Protein AF-A0A7Y7SWF0-F1 (afdb_monomer_lite)

Radius of gyration: 16.24 Å; chains: 1; bounding box: 45×38×37 Å

Sequence (111 aa):
AWPTQSFSLLRASLLADGRAIPLLSLIAEGDKLGNPDLQNRFLDDLAGCMGDRKVTIVTDAGFRREWFNRVQSHGWHFIGRLRGNGVLKLAGTEEWVTPGQLKAGTTPRCA

Foldseek 3Di:
DPPLPQKDKDWQFDCDPNDTHTDDIDIDGSVCQQPLVSLLVRVVVVLVVQDPDAAEAEEEEDHDPSNQVSCVVSVYHYDYDYDDQDWDDFPPGPDTDGPVQWDDDPGTDGD

pLDDT: mean 87.72, std 10.78, range [45.38, 97.62]

Structure (mmCIF, N/CA/C/O backbone):
data_AF-A0A7Y7SWF0-F1
#
_entry.id   AF-A0A7Y7SWF0-F1
#
loop_
_atom_site.group_PDB
_atom_site.id
_atom_site.type_symbol
_atom_site.label_atom_id
_atom_site.label_alt_id
_atom_site.label_comp_id
_atom_site.label_asym_id
_atom_site.label_entity_id
_atom_site.label_seq_id
_atom_site.pdbx_PDB_ins_code
_atom_site.Cartn_x
_atom_site.Cartn_y
_atom_site.Cartn_z
_atom_site.occupancy
_atom_site.B_iso_or_equiv
_atom_site.auth_seq_id
_atom_site.auth_comp_id
_atom_site.auth_asym_id
_atom_site.auth_atom_id
_atom_site.pdbx_PDB_model_num
ATOM 1 N N . ALA A 1 1 ? 25.012 18.266 3.990 1.00 45.38 1 ALA A N 1
ATOM 2 C CA . ALA A 1 1 ? 23.682 18.036 3.396 1.00 45.38 1 ALA A CA 1
ATOM 3 C C . ALA A 1 1 ? 23.507 16.534 3.245 1.00 45.38 1 ALA A C 1
ATOM 5 O O . ALA A 1 1 ? 24.402 15.905 2.693 1.00 45.38 1 ALA A O 1
ATOM 6 N N . TRP A 1 2 ? 22.445 15.949 3.805 1.00 45.97 2 TRP A N 1
ATOM 7 C CA . TRP A 1 2 ? 22.111 14.546 3.533 1.00 45.97 2 TRP A CA 1
ATOM 8 C C . TRP A 1 2 ? 21.960 14.377 2.016 1.00 45.97 2 TRP A C 1
ATOM 10 O O . TRP A 1 2 ? 21.397 15.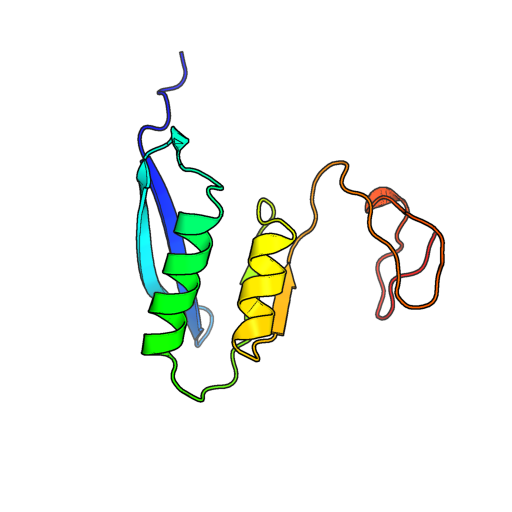284 1.397 1.00 45.97 2 TRP A O 1
ATOM 20 N N . PRO A 1 3 ? 22.495 13.308 1.400 1.00 50.22 3 PRO A N 1
ATOM 21 C CA . PRO A 1 3 ? 22.382 13.148 -0.041 1.00 50.22 3 PRO A CA 1
ATOM 22 C C . PRO A 1 3 ? 20.898 13.172 -0.401 1.00 50.22 3 PRO A C 1
ATOM 24 O O . PRO A 1 3 ? 20.093 12.480 0.227 1.00 50.22 3 PRO A O 1
ATOM 27 N N . THR A 1 4 ? 20.531 14.009 -1.371 1.00 60.16 4 THR A N 1
ATOM 28 C CA . THR A 1 4 ? 19.211 13.949 -1.992 1.00 60.16 4 THR A CA 1
ATOM 29 C C . THR A 1 4 ? 19.032 12.514 -2.461 1.00 60.16 4 THR A C 1
ATOM 31 O O . THR A 1 4 ? 19.821 12.016 -3.263 1.00 60.16 4 THR A O 1
ATOM 34 N N . GLN A 1 5 ? 18.068 11.808 -1.872 1.00 67.56 5 GLN A N 1
ATOM 35 C CA . GLN A 1 5 ? 17.834 10.398 -2.144 1.00 67.56 5 GLN A CA 1
ATOM 36 C C . GLN A 1 5 ? 17.379 10.293 -3.602 1.00 67.56 5 GLN A C 1
ATOM 38 O O . GLN A 1 5 ? 16.209 10.475 -3.910 1.00 67.56 5 GLN A O 1
ATOM 43 N N . SER A 1 6 ? 18.336 10.127 -4.519 1.00 82.88 6 SER A N 1
ATOM 44 C CA . SER A 1 6 ? 18.106 10.340 -5.954 1.00 82.88 6 SER A CA 1
ATOM 45 C C . SER A 1 6 ? 17.151 9.300 -6.530 1.00 82.88 6 SER A C 1
ATOM 47 O O . SER A 1 6 ? 16.503 9.548 -7.542 1.00 82.88 6 SER A O 1
ATOM 49 N N . PHE A 1 7 ? 17.029 8.164 -5.841 1.00 86.12 7 PHE A N 1
ATOM 50 C CA . PHE A 1 7 ? 16.137 7.078 -6.190 1.00 86.12 7 PHE A CA 1
ATOM 51 C C . PHE A 1 7 ? 15.451 6.505 -4.954 1.00 86.12 7 PHE A C 1
ATOM 53 O O . PHE A 1 7 ? 16.019 6.457 -3.861 1.00 86.12 7 PHE A O 1
ATOM 60 N N . SER A 1 8 ? 14.233 6.028 -5.162 1.00 87.25 8 SER A N 1
ATOM 61 C CA . SER A 1 8 ? 13.418 5.288 -4.208 1.00 87.25 8 SER A CA 1
ATOM 62 C C . SER A 1 8 ? 13.029 3.932 -4.795 1.00 87.25 8 SER A C 1
ATOM 64 O O . SER A 1 8 ? 12.948 3.774 -6.011 1.00 87.25 8 SER A O 1
ATOM 66 N N . LEU A 1 9 ? 12.774 2.945 -3.936 1.00 90.31 9 LEU A N 1
ATOM 67 C CA . LEU A 1 9 ? 12.368 1.599 -4.340 1.00 90.31 9 LEU A CA 1
ATOM 68 C C . LEU A 1 9 ? 10.955 1.302 -3.836 1.00 90.31 9 LEU A C 1
ATOM 70 O O . LEU A 1 9 ? 10.708 1.340 -2.632 1.00 90.31 9 LEU A O 1
ATOM 74 N N . LEU A 1 10 ? 10.066 0.919 -4.749 1.00 92.69 10 LEU A N 1
ATOM 75 C CA . LEU A 1 10 ? 8.798 0.270 -4.432 1.00 92.69 10 LEU A CA 1
ATOM 76 C C . LEU A 1 10 ? 8.939 -1.230 -4.711 1.00 92.69 10 LEU A C 1
ATOM 78 O O . LEU A 1 10 ? 9.291 -1.630 -5.819 1.00 92.69 10 LEU A O 1
ATOM 82 N N . ARG A 1 11 ? 8.710 -2.070 -3.698 1.00 95.19 11 ARG A N 1
ATOM 83 C CA . ARG A 1 11 ? 8.869 -3.525 -3.802 1.00 95.19 11 ARG A CA 1
ATOM 84 C C . ARG A 1 11 ? 7.689 -4.252 -3.178 1.00 95.19 11 ARG A C 1
ATOM 86 O O . ARG A 1 11 ? 7.284 -3.939 -2.063 1.00 95.19 11 ARG A O 1
ATOM 93 N N . ALA A 1 12 ? 7.225 -5.277 -3.880 1.00 96.19 12 ALA A N 1
ATOM 94 C CA . ALA A 1 12 ? 6.291 -6.267 -3.380 1.00 96.19 12 ALA A CA 1
ATOM 95 C C . ALA A 1 12 ? 7.047 -7.577 -3.176 1.00 96.19 12 ALA A C 1
ATOM 97 O O . ALA A 1 12 ? 7.774 -8.035 -4.064 1.00 96.19 12 ALA A O 1
ATOM 98 N N . SER A 1 13 ? 6.860 -8.171 -2.004 1.00 96.69 13 SER A N 1
ATOM 99 C CA . SER A 1 13 ? 7.432 -9.463 -1.652 1.00 96.69 13 SER A CA 1
ATOM 100 C C . SER A 1 13 ? 6.334 -10.379 -1.132 1.00 96.69 13 SER A C 1
ATOM 102 O O . SER A 1 13 ? 5.484 -9.952 -0.352 1.00 96.69 13 SER A O 1
ATOM 104 N N . LEU A 1 14 ? 6.377 -11.644 -1.533 1.00 95.56 14 LEU A N 1
ATOM 105 C CA . LEU A 1 14 ? 5.561 -12.702 -0.961 1.00 95.56 14 LEU A CA 1
ATOM 106 C C . LEU A 1 14 ? 6.134 -13.094 0.399 1.00 95.56 14 LEU A C 1
ATOM 108 O O . LEU A 1 14 ? 7.316 -13.422 0.503 1.00 95.56 14 LEU A O 1
ATOM 112 N N . LEU A 1 15 ? 5.293 -13.096 1.429 1.00 94.56 15 LEU A N 1
ATOM 113 C CA . LEU A 1 15 ? 5.642 -13.710 2.705 1.00 94.56 15 LEU A CA 1
ATOM 114 C C . LEU A 1 15 ? 5.441 -15.222 2.593 1.00 94.56 15 LEU A C 1
ATOM 116 O O . LEU A 1 15 ? 4.318 -15.692 2.427 1.00 94.56 15 LEU A O 1
ATOM 120 N N . ALA A 1 16 ? 6.533 -15.972 2.675 1.00 93.19 16 ALA A N 1
ATOM 121 C CA . ALA A 1 16 ? 6.532 -17.426 2.622 1.00 93.19 16 ALA A CA 1
ATOM 122 C C . ALA A 1 16 ? 7.551 -17.964 3.626 1.00 93.19 16 ALA A C 1
ATOM 124 O O . ALA A 1 16 ? 8.720 -17.587 3.579 1.00 93.19 16 ALA A O 1
ATOM 125 N N . ASP A 1 17 ? 7.099 -18.823 4.540 1.00 92.31 17 ASP A N 1
ATOM 126 C CA . ASP A 1 17 ? 7.953 -19.497 5.530 1.00 92.31 17 ASP A CA 1
ATOM 127 C C . ASP A 1 17 ? 8.867 -18.534 6.322 1.00 92.31 17 ASP A C 1
ATOM 129 O O . ASP A 1 17 ? 10.084 -18.689 6.409 1.00 92.31 17 ASP A O 1
ATOM 133 N N . GLY A 1 18 ? 8.284 -17.434 6.816 1.00 91.94 18 GLY A N 1
ATOM 134 C CA . GLY A 1 18 ? 9.012 -16.397 7.560 1.00 91.94 18 GLY A CA 1
ATOM 135 C C . GLY A 1 18 ? 9.972 -15.543 6.720 1.00 91.94 18 GLY A C 1
ATOM 136 O O . GLY A 1 18 ? 10.671 -14.692 7.268 1.00 91.94 18 GLY A O 1
ATOM 137 N N . ARG A 1 19 ? 10.012 -15.732 5.397 1.00 93.06 19 ARG A N 1
ATOM 138 C CA . ARG A 1 19 ? 10.873 -14.990 4.469 1.00 93.06 19 ARG A CA 1
ATOM 139 C C . ARG A 1 19 ? 10.053 -14.087 3.561 1.00 93.06 19 ARG A C 1
ATOM 141 O O . ARG A 1 19 ? 8.919 -14.396 3.207 1.00 93.06 19 ARG A O 1
ATOM 148 N N . ALA A 1 20 ? 10.664 -12.982 3.147 1.00 94.88 20 ALA A N 1
ATOM 149 C CA . ALA A 1 20 ? 10.124 -12.099 2.123 1.00 94.88 20 ALA A CA 1
ATOM 150 C C . ALA A 1 20 ? 10.784 -12.426 0.776 1.00 94.88 20 ALA A C 1
ATOM 152 O O . ALA A 1 20 ? 11.947 -12.090 0.558 1.00 94.88 20 ALA A O 1
ATOM 153 N N . ILE A 1 21 ? 10.046 -13.077 -0.122 1.00 95.69 21 ILE A N 1
ATOM 154 C CA . ILE A 1 21 ? 10.498 -13.426 -1.474 1.00 95.69 21 ILE A CA 1
ATOM 155 C C . ILE A 1 21 ? 10.085 -12.296 -2.426 1.00 95.69 21 ILE A C 1
ATOM 157 O O . ILE A 1 21 ? 8.886 -12.104 -2.626 1.00 95.69 21 ILE A O 1
ATOM 161 N N . PRO A 1 22 ? 11.020 -11.526 -3.011 1.00 95.62 22 PRO A N 1
ATOM 162 C CA . PRO A 1 22 ? 10.669 -10.436 -3.917 1.00 95.62 22 PRO A CA 1
ATOM 163 C C . PRO A 1 22 ? 9.922 -10.951 -5.152 1.00 95.62 22 PRO A C 1
ATOM 165 O O . PRO A 1 22 ? 10.388 -11.880 -5.805 1.00 95.62 22 PRO A O 1
ATOM 168 N N . LEU A 1 23 ? 8.791 -10.325 -5.479 1.00 95.56 23 LEU A N 1
ATOM 169 C CA . LEU A 1 23 ? 8.013 -10.619 -6.688 1.00 95.56 23 LEU A CA 1
ATOM 170 C C . LEU A 1 23 ? 8.225 -9.550 -7.758 1.00 95.56 23 LEU A C 1
ATOM 172 O O . LEU A 1 23 ? 8.472 -9.864 -8.916 1.00 95.56 23 LEU A O 1
ATOM 176 N N . LEU A 1 24 ? 8.146 -8.280 -7.352 1.00 96.75 24 LEU A N 1
ATOM 177 C CA . LEU A 1 24 ? 8.250 -7.136 -8.250 1.00 96.75 24 LEU A CA 1
ATOM 178 C C . LEU A 1 24 ? 8.964 -5.981 -7.550 1.00 96.75 24 LEU A C 1
ATOM 180 O O . LEU A 1 24 ? 8.780 -5.741 -6.355 1.00 96.75 24 LEU A O 1
ATOM 184 N N . SER A 1 25 ? 9.811 -5.276 -8.293 1.00 95.88 25 SER A N 1
ATOM 185 C CA . SER A 1 25 ? 10.547 -4.101 -7.830 1.00 95.88 25 SER A CA 1
ATOM 186 C C . SER A 1 25 ? 10.497 -3.016 -8.892 1.00 95.88 25 SER A C 1
ATOM 188 O O . SER A 1 25 ? 10.728 -3.293 -10.063 1.00 95.88 25 SER A O 1
ATOM 190 N N . LEU A 1 26 ? 10.244 -1.786 -8.464 1.00 93.06 26 LEU A N 1
ATOM 191 C CA . LEU A 1 26 ? 10.227 -0.604 -9.309 1.00 93.06 26 LEU A CA 1
ATOM 192 C C . LEU A 1 26 ? 11.092 0.476 -8.669 1.00 93.06 26 LEU A C 1
ATOM 194 O O . LEU A 1 26 ? 10.867 0.873 -7.524 1.00 93.06 26 LEU A O 1
ATOM 198 N N . ILE A 1 27 ? 12.093 0.931 -9.415 1.00 91.81 27 ILE A N 1
ATOM 199 C CA . ILE A 1 27 ? 12.942 2.050 -9.017 1.00 91.81 27 ILE A CA 1
ATOM 200 C C . ILE A 1 27 ? 12.287 3.326 -9.540 1.00 91.81 27 ILE A C 1
ATOM 202 O O . ILE A 1 27 ? 12.004 3.445 -10.730 1.00 91.81 27 ILE A O 1
ATOM 206 N N . ALA A 1 28 ? 12.036 4.264 -8.638 1.00 87.50 28 ALA A N 1
ATOM 207 C CA . ALA A 1 28 ? 11.524 5.590 -8.933 1.00 87.50 28 ALA A CA 1
ATOM 208 C C . ALA A 1 28 ? 12.627 6.622 -8.703 1.00 87.50 28 ALA A C 1
ATOM 210 O O . ALA A 1 28 ? 13.442 6.466 -7.795 1.00 87.50 28 ALA A O 1
ATOM 211 N N . GLU A 1 29 ? 12.636 7.695 -9.483 1.00 86.44 29 GLU A N 1
ATOM 212 C CA . GLU A 1 29 ? 13.396 8.896 -9.129 1.00 86.44 29 GLU A CA 1
ATOM 213 C C . GLU A 1 29 ? 12.858 9.475 -7.809 1.00 86.44 29 GLU A C 1
ATOM 215 O O . GLU A 1 29 ? 11.684 9.301 -7.468 1.00 86.44 29 GLU A O 1
ATOM 220 N N . GLY A 1 30 ? 13.732 10.104 -7.021 1.00 77.94 30 GLY A N 1
ATOM 221 C CA . GLY A 1 30 ? 13.417 10.542 -5.657 1.00 77.94 30 GLY A CA 1
ATOM 222 C C . GLY A 1 30 ? 12.236 11.511 -5.559 1.00 77.94 30 GLY A C 1
ATOM 223 O O . GLY A 1 30 ? 11.471 11.457 -4.599 1.00 77.94 30 GLY A O 1
ATOM 224 N N . ASP A 1 31 ? 12.046 12.354 -6.571 1.00 78.69 31 ASP A N 1
ATOM 225 C CA . ASP A 1 31 ? 10.932 13.300 -6.695 1.00 78.69 31 ASP A CA 1
ATOM 226 C C . ASP A 1 31 ? 9.589 12.625 -7.029 1.00 78.69 31 ASP A C 1
ATOM 228 O O . ASP A 1 31 ? 8.527 13.191 -6.771 1.00 78.69 31 ASP A O 1
ATOM 232 N N . LYS A 1 32 ? 9.617 11.391 -7.543 1.00 79.62 32 LYS A N 1
ATOM 233 C CA . LYS A 1 32 ? 8.432 10.573 -7.850 1.00 79.62 32 LYS A CA 1
ATOM 234 C C . LYS A 1 32 ? 8.013 9.675 -6.687 1.00 79.62 32 LYS A C 1
ATOM 236 O O . LYS A 1 32 ? 7.076 8.882 -6.831 1.00 79.62 32 LYS A O 1
ATOM 241 N N . LEU A 1 33 ? 8.662 9.783 -5.525 1.00 79.50 33 LEU A N 1
ATOM 242 C CA . LEU A 1 33 ? 8.242 9.065 -4.327 1.00 79.50 33 LEU A CA 1
ATOM 243 C C . LEU A 1 33 ? 6.807 9.463 -3.952 1.00 79.50 33 LEU A C 1
ATOM 245 O O . LEU A 1 33 ? 6.505 10.627 -3.709 1.00 79.50 33 LEU A O 1
ATOM 249 N N . GLY A 1 34 ? 5.914 8.478 -3.882 1.00 81.31 34 GLY A N 1
ATOM 250 C CA . GLY A 1 34 ? 4.507 8.729 -3.567 1.00 81.31 34 GLY A CA 1
ATOM 251 C C . GLY A 1 34 ? 3.648 9.158 -4.760 1.00 81.31 34 GLY A C 1
ATOM 252 O O . GLY A 1 34 ? 2.476 9.466 -4.556 1.00 81.31 34 GLY A O 1
ATOM 253 N N . ASN A 1 35 ? 4.191 9.169 -5.984 1.00 89.50 35 ASN A N 1
ATOM 254 C CA . ASN A 1 35 ? 3.426 9.473 -7.190 1.00 89.50 35 ASN A CA 1
ATOM 255 C C . ASN A 1 35 ? 2.318 8.409 -7.415 1.00 89.50 35 ASN A C 1
ATOM 257 O O . ASN A 1 35 ? 2.644 7.221 -7.536 1.00 89.50 35 ASN A O 1
ATOM 261 N N . PRO A 1 36 ? 1.029 8.804 -7.486 1.00 90.75 36 PRO A N 1
ATOM 262 C CA . PRO A 1 36 ? -0.084 7.867 -7.641 1.00 90.75 36 PRO A CA 1
ATOM 263 C C . PRO A 1 36 ? -0.058 7.063 -8.942 1.00 90.75 36 PRO A C 1
ATOM 265 O O . PRO A 1 36 ? -0.411 5.889 -8.926 1.00 90.75 36 PRO A O 1
ATOM 268 N N . ASP A 1 37 ? 0.389 7.644 -10.055 1.00 91.94 37 ASP A N 1
ATOM 269 C CA . ASP A 1 37 ? 0.435 6.949 -11.348 1.00 91.94 37 ASP A CA 1
ATOM 270 C C . ASP A 1 37 ? 1.484 5.837 -11.333 1.00 91.94 37 ASP A C 1
ATOM 272 O O . ASP A 1 37 ? 1.233 4.722 -11.793 1.00 91.94 37 ASP A O 1
ATOM 276 N N . LEU A 1 38 ? 2.643 6.114 -10.730 1.00 93.00 38 LEU A N 1
ATOM 277 C CA . LEU A 1 38 ? 3.706 5.130 -10.539 1.00 93.00 38 LEU A CA 1
ATOM 278 C C . LEU A 1 38 ? 3.242 3.983 -9.634 1.00 93.00 38 LEU A C 1
ATOM 280 O O . LEU A 1 38 ? 3.483 2.813 -9.928 1.00 93.00 38 LEU A O 1
ATOM 284 N N . GLN A 1 39 ? 2.550 4.319 -8.547 1.00 94.31 39 GLN A N 1
ATOM 285 C CA . GLN A 1 39 ? 1.959 3.352 -7.627 1.00 94.31 39 GLN A CA 1
ATOM 286 C C . GLN A 1 39 ? 0.875 2.491 -8.285 1.00 94.31 39 GLN A C 1
ATOM 288 O O . GLN A 1 39 ? 0.867 1.275 -8.102 1.00 94.31 39 GLN A O 1
ATOM 293 N N . ASN A 1 40 ? -0.015 3.104 -9.067 1.00 95.31 40 ASN A N 1
ATOM 294 C CA . ASN A 1 40 ? -1.077 2.401 -9.777 1.00 95.31 40 ASN A CA 1
ATOM 295 C C . ASN A 1 40 ? -0.497 1.439 -10.809 1.00 95.31 40 ASN A C 1
ATOM 297 O O . ASN A 1 40 ? -0.864 0.269 -10.813 1.00 95.31 40 ASN A O 1
ATOM 301 N N . ARG A 1 41 ? 0.473 1.899 -11.607 1.00 95.62 41 ARG A N 1
ATOM 302 C CA . ARG A 1 41 ? 1.177 1.045 -12.565 1.00 95.62 41 ARG A CA 1
ATOM 303 C C . ARG A 1 41 ? 1.864 -0.134 -11.881 1.00 95.62 41 ARG A C 1
ATOM 305 O O . ARG A 1 41 ? 1.765 -1.255 -12.358 1.00 95.62 41 ARG A O 1
ATOM 312 N N . PHE A 1 42 ? 2.516 0.102 -10.743 1.00 96.25 42 PHE A N 1
ATOM 313 C CA . PHE A 1 42 ? 3.137 -0.970 -9.969 1.00 96.25 42 PHE A CA 1
ATOM 314 C C . PHE A 1 42 ? 2.125 -2.038 -9.522 1.00 96.25 42 PHE A C 1
ATOM 316 O O . PHE A 1 42 ? 2.421 -3.230 -9.583 1.00 96.25 42 PHE A O 1
ATOM 323 N N . LEU A 1 43 ? 0.937 -1.621 -9.071 1.00 97.00 43 LEU A N 1
ATOM 324 C CA . LEU A 1 43 ? -0.133 -2.540 -8.676 1.00 97.00 43 LEU A CA 1
ATOM 325 C C . LEU A 1 43 ? -0.731 -3.284 -9.874 1.00 97.00 43 LEU A C 1
ATOM 327 O O . LEU A 1 43 ? -1.007 -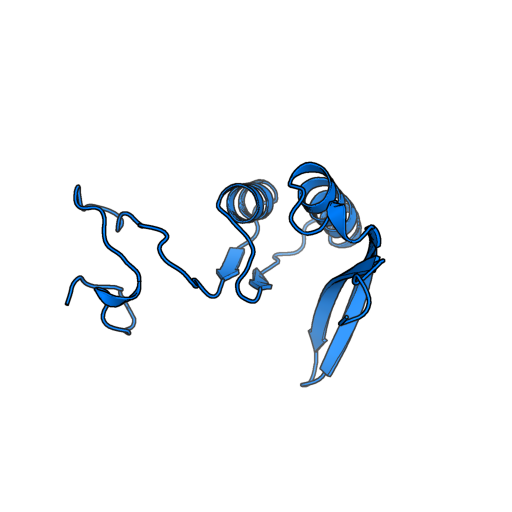4.473 -9.749 1.00 97.00 43 LEU A O 1
ATOM 331 N N . ASP A 1 44 ? -0.859 -2.627 -11.026 1.00 96.81 44 ASP A N 1
ATOM 332 C CA . ASP A 1 44 ? -1.333 -3.246 -12.269 1.00 96.81 44 ASP A CA 1
ATOM 333 C C . ASP A 1 44 ? -0.384 -4.331 -12.766 1.00 96.81 44 ASP A C 1
ATOM 335 O O . ASP A 1 44 ? -0.811 -5.449 -13.062 1.00 96.81 44 ASP A O 1
ATOM 339 N N . ASP A 1 45 ? 0.911 -4.020 -12.798 1.00 97.31 45 ASP A N 1
ATOM 340 C CA . ASP A 1 45 ? 1.955 -4.963 -13.189 1.00 97.31 45 ASP A CA 1
ATOM 341 C C . ASP A 1 45 ? 1.967 -6.164 -12.227 1.00 97.31 45 ASP A C 1
ATOM 343 O O . ASP A 1 45 ? 1.998 -7.321 -12.655 1.00 97.31 45 ASP A O 1
ATOM 347 N N . LEU A 1 46 ? 1.851 -5.909 -10.916 1.00 97.06 46 LEU A N 1
ATOM 348 C CA . LEU A 1 46 ? 1.735 -6.967 -9.914 1.00 97.06 46 LEU A CA 1
ATOM 349 C C . LEU A 1 46 ? 0.467 -7.808 -10.120 1.00 97.06 46 LEU A C 1
ATOM 351 O O . LEU A 1 46 ? 0.521 -9.031 -9.986 1.00 97.06 46 LEU A O 1
ATOM 355 N N . ALA A 1 47 ? -0.666 -7.189 -10.456 1.00 96.69 47 ALA A N 1
ATOM 356 C CA . ALA A 1 47 ? -1.925 -7.894 -10.682 1.00 96.69 47 ALA A CA 1
ATOM 357 C C . ALA A 1 47 ? -1.847 -8.823 -11.892 1.00 96.69 47 ALA A C 1
ATOM 359 O O . ALA A 1 47 ? -2.282 -9.975 -11.804 1.00 96.69 47 ALA A O 1
ATOM 360 N N . GLY A 1 48 ? -1.188 -8.376 -12.964 1.00 96.06 48 GLY A N 1
ATOM 361 C CA . GLY A 1 48 ? -0.869 -9.214 -14.117 1.00 96.06 48 GLY A CA 1
ATOM 362 C C . GLY A 1 48 ? -0.068 -10.466 -13.739 1.00 96.06 48 GLY A C 1
ATOM 363 O O . GLY A 1 48 ? -0.348 -11.549 -14.247 1.00 96.06 48 GLY A O 1
ATOM 364 N N . CYS A 1 49 ? 0.880 -10.358 -12.801 1.00 94.06 49 CYS A N 1
ATOM 365 C CA . CYS A 1 49 ? 1.650 -11.510 -12.317 1.00 94.06 49 CYS A CA 1
ATOM 366 C C . CYS A 1 49 ? 0.833 -12.466 -11.431 1.00 94.06 49 CYS A C 1
ATOM 368 O O . CYS A 1 49 ? 1.067 -13.677 -11.440 1.00 94.06 49 CYS A O 1
ATOM 370 N N . MET A 1 50 ? -0.100 -11.940 -10.634 1.00 94.06 50 MET A N 1
ATOM 371 C CA . MET A 1 50 ? -0.859 -12.739 -9.668 1.00 94.06 50 MET A CA 1
ATOM 372 C C . MET A 1 50 ? -2.032 -13.493 -10.303 1.00 94.06 50 MET A C 1
ATOM 374 O O . MET A 1 50 ? -2.367 -14.582 -9.818 1.00 94.06 50 MET A O 1
ATOM 378 N N . GLY A 1 51 ? -2.621 -12.967 -11.381 1.00 92.75 51 GLY A N 1
ATOM 379 C CA . GLY A 1 51 ? -3.832 -13.518 -11.996 1.00 92.75 51 GLY A CA 1
ATOM 380 C C . GLY A 1 51 ? -5.002 -13.553 -11.004 1.00 92.75 51 GLY A C 1
ATOM 381 O O . GLY A 1 51 ? -5.132 -12.666 -10.164 1.00 92.75 51 GLY A O 1
ATOM 382 N N . ASP A 1 52 ? -5.798 -14.624 -11.027 1.00 92.94 52 ASP A N 1
ATOM 383 C CA . ASP A 1 52 ? -7.033 -14.757 -10.224 1.00 92.94 52 ASP A CA 1
ATOM 384 C C . ASP A 1 52 ? -6.809 -15.112 -8.739 1.00 92.94 52 ASP A C 1
ATOM 386 O O . ASP A 1 52 ? -7.712 -15.564 -8.027 1.00 92.94 52 ASP A O 1
ATOM 390 N N . ARG A 1 53 ? -5.581 -14.967 -8.238 1.00 94.69 53 ARG A N 1
ATOM 391 C CA . ARG A 1 53 ? -5.252 -15.304 -6.850 1.00 94.69 53 ARG A CA 1
ATOM 392 C C . ARG A 1 53 ? -5.849 -14.276 -5.893 1.00 94.69 53 ARG A C 1
ATOM 394 O O . ARG A 1 53 ? -5.807 -13.074 -6.132 1.00 94.69 53 ARG A O 1
ATOM 401 N N .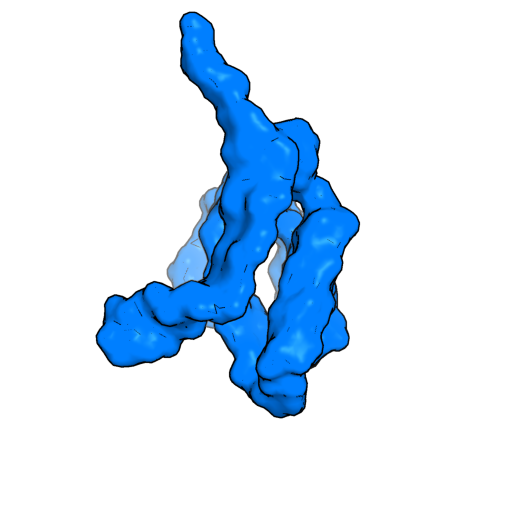 LYS A 1 54 ? -6.317 -14.751 -4.736 1.00 94.81 54 LYS A N 1
ATOM 402 C CA . LYS A 1 54 ? -6.679 -13.875 -3.616 1.00 94.81 54 LYS A CA 1
ATOM 403 C C . LYS A 1 54 ? -5.406 -13.296 -3.004 1.00 94.81 54 LYS A C 1
ATOM 405 O O . LYS A 1 54 ? -4.559 -14.051 -2.528 1.00 94.81 54 LYS A O 1
ATOM 410 N N . VAL A 1 55 ? -5.282 -11.973 -3.005 1.00 96.88 55 VAL A N 1
ATOM 411 C CA . VAL A 1 55 ? -4.111 -11.261 -2.480 1.00 96.88 55 VAL A CA 1
ATOM 412 C C . VAL A 1 55 ? -4.526 -10.367 -1.316 1.00 96.88 55 VAL A C 1
ATOM 414 O O . VAL A 1 55 ? -5.543 -9.675 -1.378 1.00 96.88 55 VAL A O 1
ATOM 417 N N . THR A 1 56 ? -3.705 -10.366 -0.266 1.00 97.50 56 THR A N 1
ATOM 418 C CA . THR A 1 56 ? -3.767 -9.381 0.817 1.00 97.50 56 THR A CA 1
ATOM 419 C C . THR A 1 56 ? -2.457 -8.612 0.837 1.00 97.50 56 THR A C 1
ATOM 421 O O . THR A 1 56 ? -1.401 -9.184 1.103 1.00 97.50 56 THR A O 1
ATOM 424 N N . ILE A 1 57 ? -2.517 -7.314 0.558 1.00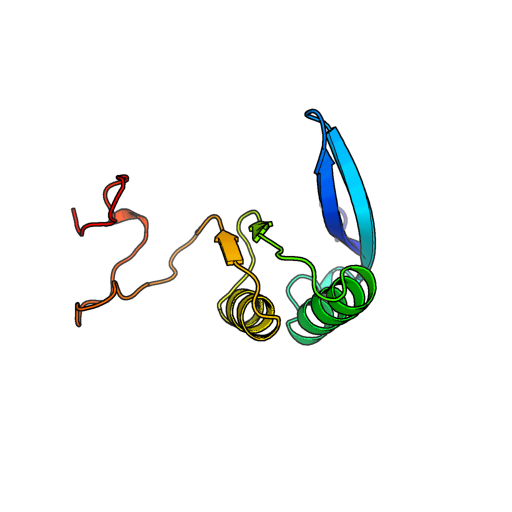 97.06 57 ILE A N 1
ATOM 425 C CA . ILE A 1 57 ? -1.349 -6.436 0.581 1.00 97.06 57 ILE A CA 1
ATOM 426 C C . ILE A 1 57 ? -1.116 -5.933 2.006 1.00 97.06 57 ILE A C 1
ATOM 428 O O . ILE A 1 57 ? -2.009 -5.354 2.617 1.00 97.06 57 ILE A O 1
ATOM 432 N N . VAL A 1 58 ? 0.098 -6.100 2.524 1.00 95.81 58 VAL A N 1
ATOM 433 C CA . VAL A 1 58 ? 0.515 -5.490 3.793 1.00 95.81 58 VAL A CA 1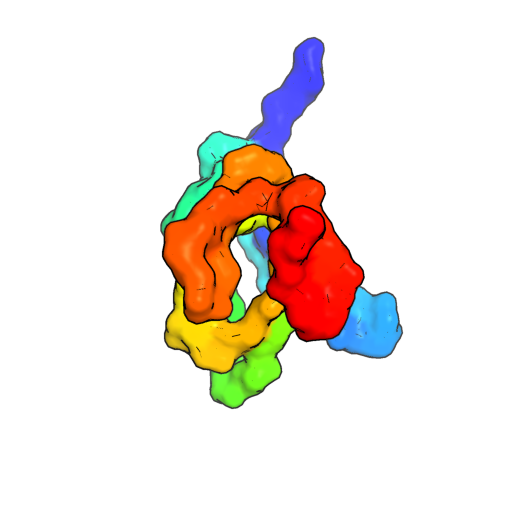
ATOM 434 C C . VAL A 1 58 ? 1.508 -4.376 3.484 1.00 95.81 58 VAL A C 1
ATOM 436 O O . VAL A 1 58 ? 2.572 -4.644 2.929 1.00 95.81 58 VAL A O 1
ATOM 439 N N . THR A 1 59 ? 1.171 -3.130 3.819 1.00 94.06 59 THR A N 1
ATOM 440 C CA . THR A 1 59 ? 2.031 -1.964 3.553 1.00 94.06 59 THR A CA 1
ATOM 441 C C . THR A 1 59 ? 2.312 -1.144 4.803 1.00 94.06 59 THR A C 1
ATOM 443 O O . THR A 1 59 ? 1.433 -0.927 5.643 1.00 94.06 59 THR A O 1
ATOM 446 N N . ASP A 1 60 ? 3.532 -0.610 4.879 1.00 88.88 60 ASP A N 1
ATOM 447 C CA . ASP A 1 60 ? 3.903 0.383 5.885 1.00 88.88 60 ASP A CA 1
ATOM 448 C C . ASP A 1 60 ? 3.224 1.749 5.635 1.00 88.88 60 ASP A C 1
ATOM 450 O O . ASP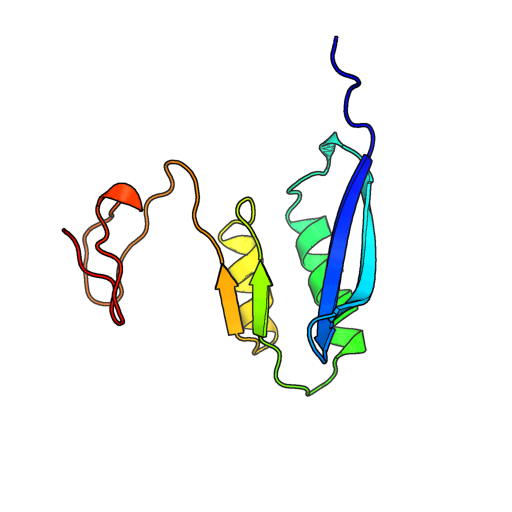 A 1 60 ? 2.464 1.926 4.680 1.00 88.88 60 ASP A O 1
ATOM 454 N N . ALA A 1 61 ? 3.472 2.727 6.506 1.00 82.56 61 ALA A N 1
ATOM 455 C CA . ALA A 1 61 ? 2.943 4.074 6.355 1.00 82.56 61 ALA A CA 1
ATOM 456 C C . ALA A 1 61 ? 3.538 4.810 5.143 1.00 82.56 61 ALA A C 1
ATOM 458 O O . ALA A 1 61 ? 4.700 4.626 4.794 1.00 82.56 61 ALA A O 1
ATOM 459 N N . GLY A 1 62 ? 2.751 5.713 4.552 1.00 85.06 62 GLY A N 1
ATOM 460 C CA . GLY A 1 62 ? 3.165 6.542 3.409 1.00 85.06 62 GLY A CA 1
ATOM 461 C C . GLY A 1 62 ? 2.277 6.377 2.177 1.00 85.06 62 GLY A C 1
ATOM 462 O O . GLY A 1 62 ? 2.241 7.265 1.328 1.00 85.06 62 GLY A O 1
ATOM 463 N N . PHE A 1 63 ? 1.496 5.299 2.120 1.00 88.75 63 PHE A N 1
ATOM 464 C CA . PHE A 1 63 ? 0.453 5.113 1.116 1.00 88.75 63 PHE A CA 1
ATOM 465 C C . PHE A 1 63 ? -0.841 5.822 1.526 1.00 88.75 63 PHE A C 1
ATOM 467 O O . PHE A 1 63 ? -1.178 5.907 2.711 1.00 88.75 63 PHE A O 1
ATOM 474 N N . ARG A 1 64 ? -1.549 6.373 0.537 1.00 87.38 64 ARG A N 1
ATOM 475 C CA . ARG A 1 64 ? -2.759 7.189 0.722 1.00 87.38 64 ARG A CA 1
ATOM 476 C C . ARG A 1 64 ? -3.980 6.505 0.110 1.00 87.38 64 ARG A C 1
ATOM 478 O O . ARG A 1 64 ? -3.911 5.360 -0.326 1.00 87.38 64 ARG A O 1
ATOM 485 N N . ARG A 1 65 ? -5.118 7.200 0.118 1.00 88.94 65 ARG A N 1
ATOM 486 C CA . ARG A 1 65 ? -6.420 6.691 -0.335 1.00 88.94 65 ARG A CA 1
ATOM 487 C C . ARG A 1 65 ? -6.345 6.040 -1.718 1.00 88.94 65 ARG A C 1
ATOM 489 O O . ARG A 1 65 ? -6.915 4.975 -1.912 1.00 88.94 65 ARG A O 1
ATOM 496 N N . GLU A 1 66 ? -5.638 6.664 -2.648 1.00 90.94 66 GLU A N 1
ATOM 497 C CA . GLU A 1 66 ? -5.513 6.239 -4.041 1.00 90.94 66 GLU A CA 1
ATOM 498 C C . GLU A 1 66 ? -4.915 4.829 -4.142 1.00 90.94 66 GLU A C 1
ATOM 500 O O . GLU A 1 66 ? -5.475 3.978 -4.829 1.00 90.94 66 GLU A O 1
ATOM 505 N N . TRP A 1 67 ? -3.865 4.547 -3.364 1.00 94.00 67 TRP A N 1
ATOM 506 C CA . TRP A 1 67 ? -3.255 3.219 -3.258 1.00 94.00 67 TRP A CA 1
ATOM 507 C C . TRP A 1 67 ? -4.264 2.164 -2.796 1.00 94.00 67 TRP A C 1
ATOM 509 O O . TRP A 1 67 ? -4.440 1.134 -3.442 1.00 94.00 67 TRP A O 1
ATOM 519 N N . PHE A 1 68 ? -4.972 2.427 -1.694 1.00 94.50 68 PHE A N 1
ATOM 520 C CA . PHE A 1 68 ? -5.929 1.470 -1.130 1.00 94.50 68 PHE A CA 1
ATOM 521 C C . PHE A 1 68 ? -7.156 1.262 -2.024 1.00 94.50 68 PHE A C 1
ATOM 523 O O . PHE A 1 68 ? -7.690 0.154 -2.093 1.00 94.50 68 PHE A O 1
ATOM 530 N N . ASN A 1 69 ? -7.597 2.303 -2.732 1.00 94.88 69 ASN A N 1
ATOM 531 C CA . ASN A 1 69 ? -8.649 2.189 -3.738 1.00 94.88 69 ASN A CA 1
ATOM 532 C C . ASN A 1 69 ? -8.191 1.317 -4.910 1.00 94.88 69 ASN A C 1
ATOM 534 O O . ASN A 1 69 ? -8.951 0.462 -5.363 1.00 94.88 69 ASN A O 1
ATOM 538 N N . ARG A 1 70 ? -6.942 1.482 -5.368 1.00 96.88 70 ARG A N 1
ATOM 539 C CA . ARG A 1 70 ? -6.394 0.664 -6.452 1.00 96.88 70 ARG A CA 1
ATOM 540 C C . ARG A 1 70 ? -6.280 -0.802 -6.053 1.00 96.88 70 ARG A C 1
ATOM 542 O O . ARG A 1 70 ? -6.747 -1.655 -6.799 1.00 96.88 70 ARG A O 1
ATOM 549 N N . VAL A 1 71 ? -5.767 -1.102 -4.857 1.00 97.25 71 VAL A N 1
ATOM 550 C CA . VAL A 1 71 ? -5.722 -2.482 -4.333 1.00 97.25 71 VAL A CA 1
ATOM 551 C C . VAL A 1 71 ? -7.120 -3.116 -4.340 1.00 97.25 71 VAL A C 1
ATOM 553 O O . VAL A 1 71 ? -7.296 -4.206 -4.878 1.00 97.25 71 VAL A O 1
ATOM 556 N N . GLN A 1 72 ? -8.136 -2.414 -3.829 1.00 96.75 72 GLN A N 1
ATOM 557 C CA . GLN A 1 72 ? -9.517 -2.917 -3.832 1.00 96.75 72 GLN A CA 1
ATOM 558 C C . GLN A 1 72 ? -10.083 -3.120 -5.240 1.00 96.75 72 GLN A C 1
ATOM 560 O O . GLN A 1 72 ? -10.849 -4.056 -5.450 1.00 96.75 72 GLN A O 1
ATOM 565 N N . SER A 1 73 ? -9.698 -2.288 -6.214 1.00 96.75 73 SER A N 1
ATOM 566 C CA . SER A 1 73 ? -10.164 -2.431 -7.600 1.00 96.75 73 SER A CA 1
ATOM 567 C C . SER A 1 73 ? -9.701 -3.731 -8.272 1.00 96.75 73 SER A C 1
ATOM 569 O O . SER A 1 73 ? -10.374 -4.211 -9.177 1.00 96.75 73 SER A O 1
ATOM 571 N N . HIS A 1 74 ? -8.619 -4.348 -7.781 1.00 96.75 74 HIS A N 1
ATOM 572 C CA . HIS A 1 74 ? -8.174 -5.685 -8.199 1.00 96.75 74 HIS A CA 1
ATOM 573 C C . HIS A 1 74 ? -8.883 -6.828 -7.447 1.00 96.75 74 HIS A C 1
ATOM 575 O O . HIS A 1 74 ? -8.527 -7.992 -7.612 1.00 96.75 74 HIS A O 1
ATOM 581 N N . GLY A 1 75 ? -9.864 -6.524 -6.589 1.00 96.44 75 GLY A N 1
ATOM 582 C CA . GLY A 1 75 ? -10.522 -7.512 -5.728 1.00 96.44 75 GLY A CA 1
ATOM 583 C C . GLY A 1 75 ? -9.644 -7.993 -4.568 1.00 96.44 75 GLY A C 1
ATOM 584 O O . GLY A 1 75 ? -9.896 -9.053 -3.997 1.00 96.44 75 GLY A O 1
ATOM 585 N N . TRP A 1 76 ? -8.594 -7.241 -4.231 1.00 97.62 76 TRP A N 1
ATOM 586 C CA . TRP A 1 76 ? -7.648 -7.591 -3.176 1.00 97.62 76 TRP A CA 1
ATOM 587 C C . TRP A 1 76 ? -7.997 -6.933 -1.843 1.00 97.62 76 TRP A C 1
ATOM 589 O O . TRP A 1 76 ? -8.659 -5.896 -1.774 1.00 97.62 76 TRP A O 1
ATOM 599 N N . HIS A 1 77 ? -7.494 -7.527 -0.764 1.00 97.38 77 HIS A N 1
ATOM 600 C CA . HIS A 1 77 ? -7.580 -6.968 0.582 1.00 97.38 77 HIS A CA 1
ATOM 601 C C . HIS A 1 77 ? -6.283 -6.251 0.960 1.00 97.38 77 HIS A C 1
ATOM 603 O O . HIS A 1 77 ? -5.241 -6.437 0.326 1.00 97.38 77 HIS A O 1
ATOM 609 N N . PHE A 1 78 ? -6.318 -5.440 2.018 1.00 96.31 78 PHE A N 1
ATOM 610 C CA . PHE A 1 78 ? -5.116 -4.781 2.516 1.00 96.31 78 PHE A CA 1
ATOM 611 C C . PHE A 1 78 ? -5.089 -4.629 4.034 1.00 96.31 78 PHE A C 1
ATOM 613 O O . PHE A 1 78 ? -6.119 -4.537 4.698 1.00 96.31 78 PHE A O 1
ATOM 620 N N . ILE A 1 79 ? -3.870 -4.541 4.558 1.00 94.19 79 ILE A N 1
ATOM 621 C CA . ILE A 1 79 ? -3.544 -4.091 5.905 1.00 94.19 79 ILE A CA 1
ATOM 622 C C . ILE A 1 79 ? -2.531 -2.960 5.740 1.00 94.19 79 ILE A C 1
ATOM 624 O O . ILE A 1 79 ? -1.436 -3.162 5.217 1.00 94.19 79 ILE A O 1
ATOM 628 N N . GLY A 1 80 ? -2.906 -1.759 6.164 1.00 91.50 80 GLY A N 1
ATOM 629 C CA . GLY A 1 80 ? -2.055 -0.578 6.067 1.00 91.50 80 GLY A CA 1
ATOM 630 C C . GLY A 1 80 ? -1.782 0.015 7.438 1.00 91.50 80 GLY A C 1
ATOM 631 O O . GLY A 1 80 ? -2.689 0.116 8.267 1.00 91.50 80 GLY A O 1
ATOM 632 N N . ARG A 1 81 ? -0.548 0.463 7.674 1.00 88.50 81 ARG A N 1
ATOM 633 C CA . ARG A 1 81 ? -0.253 1.308 8.833 1.00 88.50 81 ARG A CA 1
ATOM 634 C C . ARG A 1 81 ? -0.594 2.762 8.519 1.00 88.50 81 ARG A C 1
ATOM 636 O O . ARG A 1 81 ? -0.010 3.368 7.626 1.00 88.50 81 ARG A O 1
ATOM 643 N N . LEU A 1 82 ? -1.502 3.346 9.294 1.00 83.94 82 LEU A N 1
ATOM 644 C CA . LEU A 1 82 ? -1.800 4.776 9.219 1.00 83.94 82 LEU A CA 1
ATOM 645 C C . LEU A 1 82 ? -0.773 5.564 10.047 1.00 83.94 82 LEU A C 1
ATOM 647 O O . LEU A 1 82 ? -0.464 5.197 11.180 1.00 83.94 82 LEU A O 1
ATOM 651 N N . ARG A 1 83 ? -0.232 6.653 9.491 1.00 77.50 83 ARG A N 1
ATOM 652 C CA . ARG A 1 83 ? 0.663 7.584 10.199 1.00 77.50 83 ARG A CA 1
ATOM 653 C C . ARG A 1 83 ? 0.383 9.017 9.759 1.00 77.50 83 ARG A C 1
ATOM 655 O O . ARG A 1 83 ? 0.113 9.263 8.587 1.00 77.50 83 ARG A O 1
ATOM 662 N N . GLY A 1 84 ? 0.531 9.955 10.689 1.00 75.62 84 GLY A N 1
ATOM 663 C CA . GLY A 1 84 ? 0.368 11.388 10.444 1.00 75.62 84 GLY A CA 1
ATOM 664 C C . GLY A 1 84 ? -1.029 11.895 10.794 1.00 75.62 84 GLY A C 1
ATOM 665 O O . GLY A 1 84 ? -1.806 11.206 11.449 1.00 75.62 84 GLY A O 1
ATOM 666 N N . ASN A 1 85 ? -1.335 13.110 10.338 1.00 72.94 85 ASN A N 1
ATOM 667 C CA . ASN A 1 85 ? -2.529 13.868 10.734 1.00 72.94 85 ASN A CA 1
ATOM 668 C C . ASN A 1 85 ? -3.732 13.621 9.809 1.00 72.94 85 ASN A C 1
ATOM 670 O O . ASN A 1 85 ? -4.607 14.474 9.684 1.00 72.94 85 ASN A O 1
ATOM 674 N N . GLY A 1 86 ? -3.748 12.491 9.098 1.00 79.12 86 GLY A N 1
ATOM 675 C CA . GLY A 1 86 ? -4.907 12.115 8.297 1.00 79.12 86 GLY A CA 1
ATOM 676 C C . GLY A 1 86 ? -6.112 11.894 9.205 1.00 79.12 86 GLY A C 1
ATOM 677 O O . GLY A 1 86 ? -5.967 11.321 10.280 1.00 79.12 86 GLY A O 1
ATOM 678 N N . VAL A 1 87 ? -7.287 12.337 8.773 1.00 87.56 87 VAL A N 1
ATOM 679 C CA . VAL A 1 87 ? -8.550 12.000 9.431 1.00 87.56 87 VAL A CA 1
ATOM 680 C C . VAL A 1 87 ? -9.218 10.849 8.691 1.00 87.56 87 VAL A C 1
ATOM 682 O O . VAL A 1 87 ? -9.109 10.723 7.469 1.00 87.56 87 VAL A O 1
ATOM 685 N N . LEU A 1 88 ? -9.902 9.997 9.435 1.00 87.50 88 LEU A N 1
ATOM 686 C CA . LEU A 1 88 ? -10.666 8.867 8.933 1.00 87.50 88 LEU A CA 1
ATOM 687 C C . LEU A 1 88 ? -12.089 8.936 9.480 1.00 87.50 88 LEU A C 1
ATOM 689 O O . LEU A 1 88 ? -12.331 9.499 10.543 1.00 87.50 88 LEU A O 1
ATOM 693 N N . LYS A 1 89 ? -13.025 8.359 8.740 1.00 89.44 89 LYS A N 1
ATOM 694 C CA . LYS A 1 89 ? -14.425 8.240 9.133 1.00 89.44 89 LYS A CA 1
ATOM 695 C C . LYS A 1 89 ? -14.702 6.760 9.360 1.00 89.44 89 LYS A C 1
ATOM 697 O O . LYS A 1 89 ? -14.442 5.952 8.466 1.00 89.44 89 LYS A O 1
ATOM 702 N N . LEU A 1 90 ? -15.142 6.397 10.562 1.00 87.00 90 LEU A N 1
ATOM 703 C CA . LEU A 1 90 ? -15.486 5.009 10.862 1.00 87.00 90 LEU A CA 1
ATOM 704 C C . LEU A 1 90 ? -16.785 4.636 10.139 1.00 87.00 90 LEU A C 1
ATOM 706 O O . LEU A 1 90 ? -17.657 5.471 9.903 1.00 87.00 90 LEU A O 1
ATOM 710 N N . ALA A 1 91 ? -16.908 3.369 9.750 1.00 85.75 91 ALA A N 1
ATOM 711 C CA . ALA A 1 91 ? -18.118 2.898 9.091 1.00 85.75 91 ALA A CA 1
ATOM 712 C C . ALA A 1 91 ? -19.329 3.071 10.024 1.00 85.75 91 ALA A C 1
ATOM 714 O O . ALA A 1 91 ? -19.296 2.634 11.173 1.00 85.75 91 ALA A O 1
ATOM 715 N N . GLY A 1 92 ? -20.390 3.708 9.522 1.00 87.31 92 GLY A N 1
ATOM 716 C CA . GLY A 1 92 ? -21.615 3.960 10.287 1.00 87.31 92 GLY A CA 1
ATOM 717 C C . GLY A 1 92 ? -21.564 5.161 11.239 1.00 87.31 92 GLY A C 1
ATOM 718 O O . GLY A 1 92 ? -22.531 5.376 11.964 1.00 87.31 92 GLY A O 1
ATOM 719 N N . THR A 1 93 ? -20.486 5.952 11.247 1.00 87.12 93 THR A N 1
ATOM 720 C CA . THR A 1 93 ? -20.416 7.231 11.978 1.00 87.12 93 THR A CA 1
ATOM 721 C C . THR A 1 93 ? -20.416 8.396 10.999 1.00 87.12 93 THR A C 1
ATOM 723 O O . THR A 1 93 ? -20.047 8.207 9.849 1.00 87.12 93 THR A O 1
ATOM 726 N N . GLU A 1 94 ? -20.786 9.602 11.440 1.00 89.25 94 GLU A N 1
ATOM 727 C CA . GLU A 1 94 ? -20.613 10.848 10.664 1.00 89.25 94 GLU A CA 1
ATOM 728 C C . GLU A 1 94 ? -19.353 11.636 11.059 1.00 89.25 94 GLU A C 1
ATOM 730 O O . GLU A 1 94 ? -18.923 12.546 10.353 1.00 89.25 94 GLU A O 1
ATOM 735 N N . GLU A 1 95 ? -18.727 11.249 12.168 1.00 88.69 95 GLU A N 1
ATOM 736 C CA . GLU A 1 95 ? -17.569 11.925 12.739 1.00 88.69 95 GLU A CA 1
ATOM 737 C C . GLU A 1 95 ? -16.258 11.549 12.032 1.00 88.69 95 GLU A C 1
ATOM 739 O O . GLU A 1 95 ? -15.988 10.375 11.754 1.00 88.69 95 GLU A O 1
ATOM 744 N N . TRP A 1 96 ? -15.427 12.564 11.788 1.00 90.50 96 TRP A N 1
ATOM 745 C CA . TRP A 1 96 ? -14.047 12.413 11.340 1.00 90.50 96 TRP A CA 1
ATOM 746 C C . TRP A 1 96 ? -13.110 12.400 12.542 1.00 90.50 96 TRP A C 1
ATOM 748 O O . TRP A 1 96 ? -13.112 13.332 13.342 1.00 90.50 96 TRP A O 1
ATOM 758 N N . VAL A 1 97 ? -12.263 11.380 12.632 1.00 88.81 97 VAL A N 1
ATOM 759 C CA . VAL A 1 97 ? -11.339 11.186 13.749 1.00 88.81 97 VAL A CA 1
ATOM 760 C C . VAL A 1 97 ? -9.912 10.997 13.275 1.00 88.81 97 VAL A C 1
ATOM 762 O O . VAL A 1 97 ? -9.642 10.496 12.185 1.00 88.81 97 VAL A O 1
ATOM 765 N N . THR A 1 98 ? -8.967 11.406 14.104 1.00 88.75 98 THR A N 1
ATOM 766 C CA . THR A 1 98 ? -7.545 11.151 13.889 1.00 88.75 98 THR A CA 1
ATOM 767 C C . THR A 1 98 ? -7.168 9.754 14.399 1.00 88.75 98 THR A C 1
ATOM 769 O O . THR A 1 98 ? -7.808 9.241 15.319 1.00 88.75 98 THR A O 1
ATOM 772 N N . PRO A 1 99 ? -6.093 9.131 13.880 1.00 85.19 99 PRO A N 1
ATOM 773 C CA . PRO A 1 99 ? -5.608 7.849 14.382 1.00 85.19 99 PRO A CA 1
ATOM 774 C C . PRO A 1 99 ? -5.338 7.833 15.893 1.00 85.19 99 PRO A C 1
ATOM 776 O O . PRO A 1 99 ? -5.528 6.802 16.527 1.00 85.19 99 PRO A O 1
ATOM 779 N N . GLY A 1 100 ? -4.930 8.966 16.479 1.00 83.81 100 GLY A N 1
ATOM 780 C CA . GLY A 1 100 ? -4.678 9.081 17.920 1.00 83.81 100 GLY A CA 1
ATOM 781 C C . GLY A 1 100 ? -5.940 9.041 18.788 1.00 83.81 100 GLY A C 1
ATOM 782 O O . GLY A 1 100 ? -5.846 8.762 19.978 1.00 83.81 100 GLY A O 1
ATOM 783 N N . GLN A 1 101 ? -7.114 9.283 18.202 1.00 86.25 101 GLN A N 1
ATOM 784 C CA . GLN A 1 101 ? -8.407 9.181 18.884 1.00 86.25 101 GLN A CA 1
ATOM 785 C C . GLN A 1 101 ? -8.987 7.761 18.834 1.00 86.25 101 GLN A C 1
ATOM 787 O O . GLN A 1 101 ? -10.056 7.527 19.388 1.00 86.25 101 GLN A O 1
ATOM 792 N N . LEU A 1 102 ? -8.327 6.809 18.168 1.00 84.69 102 LEU A N 1
ATOM 793 C CA . LEU A 1 102 ? -8.798 5.431 18.079 1.00 84.69 102 LEU A CA 1
ATOM 794 C C . LEU A 1 102 ? -8.184 4.560 19.176 1.00 84.69 102 LEU A C 1
ATOM 796 O O . LEU A 1 102 ? -6.972 4.571 19.393 1.00 84.69 102 LEU A O 1
ATOM 800 N N . LYS A 1 103 ? -9.009 3.719 19.806 1.00 81.75 103 LYS A N 1
ATOM 801 C CA . LYS A 1 103 ? -8.528 2.615 20.649 1.00 81.75 103 LYS A CA 1
ATOM 802 C C . LYS A 1 103 ? -8.298 1.366 19.799 1.00 81.75 103 LYS A C 1
ATOM 804 O O . LYS A 1 103 ? -9.183 0.944 19.053 1.00 81.75 103 LYS A O 1
ATOM 809 N N . ALA A 1 104 ? -7.113 0.769 19.926 1.00 73.31 104 ALA A N 1
ATOM 810 C CA . ALA A 1 104 ? -6.785 -0.488 19.263 1.00 73.31 104 ALA A CA 1
ATOM 811 C C . ALA A 1 104 ? -7.638 -1.637 19.831 1.00 73.31 104 ALA A C 1
ATOM 813 O O . ALA A 1 104 ? -7.724 -1.822 21.043 1.00 73.31 104 ALA A O 1
ATOM 814 N N . GLY A 1 105 ? -8.258 -2.413 18.946 1.00 74.56 105 GLY A N 1
ATOM 815 C CA . GLY A 1 105 ? -9.111 -3.550 19.282 1.00 74.56 105 GLY A CA 1
ATOM 816 C C . GLY A 1 105 ? -9.562 -4.283 18.019 1.00 74.56 105 GLY A C 1
ATOM 817 O O . GLY A 1 105 ? -9.180 -3.909 16.912 1.00 74.56 105 GLY A O 1
ATOM 818 N N . THR A 1 106 ? -10.396 -5.314 18.168 1.00 75.00 106 THR A N 1
ATOM 819 C CA . THR A 1 106 ? -10.985 -6.048 17.027 1.00 75.00 106 THR A CA 1
ATOM 820 C C . THR A 1 106 ? -11.944 -5.189 16.202 1.00 75.00 106 THR A C 1
ATOM 822 O O . THR A 1 106 ? -12.183 -5.465 15.030 1.00 75.00 106 THR A O 1
ATOM 825 N N . THR A 1 107 ? -12.481 -4.127 16.801 1.00 75.62 107 THR A N 1
ATOM 826 C CA . THR A 1 107 ? -13.280 -3.106 16.128 1.00 75.62 107 THR A CA 1
ATOM 827 C C . THR A 1 107 ? -12.777 -1.737 16.579 1.00 75.62 107 THR A C 1
ATOM 829 O O . THR A 1 107 ? -12.788 -1.481 17.788 1.00 75.62 107 THR A O 1
ATOM 832 N N . PRO A 1 108 ? -12.330 -0.859 15.662 1.00 69.19 108 PRO A N 1
ATOM 833 C CA . PRO A 1 108 ? -11.898 0.481 16.030 1.00 69.19 108 PRO A CA 1
ATOM 834 C C . PRO A 1 108 ? -13.086 1.267 16.592 1.00 69.19 108 PRO A C 1
ATOM 836 O O . PRO A 1 108 ? -14.159 1.308 15.991 1.00 69.19 108 PRO A O 1
ATOM 839 N N . ARG A 1 109 ? -12.893 1.876 17.762 1.00 72.44 109 ARG A N 1
ATOM 840 C CA . ARG A 1 109 ? -13.862 2.767 18.413 1.00 72.44 109 ARG A CA 1
ATOM 841 C C . ARG A 1 109 ? -13.169 4.084 18.739 1.00 72.44 109 ARG A C 1
ATOM 843 O O . ARG A 1 109 ? -11.981 4.070 19.080 1.00 72.44 109 ARG A O 1
ATOM 850 N N . CYS A 1 110 ? -13.906 5.189 18.648 1.00 65.75 110 CYS A N 1
ATOM 851 C CA . CYS A 1 110 ? -13.458 6.457 19.218 1.00 65.75 110 CYS A CA 1
ATOM 852 C C . CYS A 1 110 ? -13.209 6.266 20.719 1.00 65.75 110 CYS A C 1
ATOM 854 O O . CYS A 1 110 ? -13.975 5.568 21.392 1.00 65.75 110 CYS A O 1
ATOM 856 N N . ALA A 1 111 ? -12.086 6.801 21.191 1.00 60.59 111 ALA A N 1
ATOM 857 C CA . ALA A 1 111 ? -11.637 6.703 22.572 1.00 60.59 111 ALA A CA 1
ATOM 858 C C . ALA A 1 111 ? -12.590 7.387 23.549 1.00 60.59 111 ALA A C 1
ATOM 860 O O . ALA A 1 111 ? -13.113 8.469 23.215 1.00 60.59 111 ALA A O 1
#

Secondary structure (DSSP, 8-state):
------EEEEEEEEEETTEEEEEEEEEEEGGGTT-HHHHHHHHHHHHHHHTT---EEEE-BTB-HHHHHHHHHTT-EEEE---SS--EE-TT---EE-GGGEEPSSS-EE-